Protein AF-A0A2G9NKM4-F1 (afdb_monomer_lite)

Radius of gyration: 24.03 Å; chains: 1; bounding box: 41×61×70 Å

Secondary structure (DSSP, 8-state):
-HHHHHHHHHHHHHHHHHHHS-GGGHHHHHHHHHHHHHHHHHHHHHHHHHTT----TTSHHHHHHHHHHHHHHHHHHHHHHHHHHHHHHHS------TT----TTS--

Sequence (108 aa):
MNWIVIAVVAAVILVAFYLLTELKRMKHKFFAVFVILVIVLFIGTAYFVFKDRPLDLNSFEGFKDASKVYMTFLGSAFDNTKTITSNAIRMDWSAKNTTLEPNLRDQK

pLDDT: mean 82.85, std 13.06, range [43.41, 97.5]

Foldseek 3Di:
DVVVLVVLVVVLVVVLVVLVVPPPDVPVSVVVNVVSVVVNVVVVVLCVQPVPPPADCVDPVSVVVSVVSVVVVVVVVVVVVVVVVVVVVVDDPPPPPPVPDPPPPVPD

Structure (mmCIF, N/CA/C/O backbone):
data_AF-A0A2G9NKM4-F1
#
_entry.id   AF-A0A2G9NKM4-F1
#
loop_
_atom_site.group_PDB
_atom_site.id
_atom_site.type_symbol
_atom_site.label_atom_id
_atom_site.label_alt_id
_atom_site.label_comp_id
_atom_site.label_asym_id
_atom_site.label_entity_id
_atom_site.label_seq_id
_atom_site.pdbx_PDB_ins_code
_atom_site.Cartn_x
_atom_site.Cartn_y
_atom_site.Cartn_z
_atom_site.occupancy
_atom_site.B_iso_or_equiv
_atom_site.auth_seq_id
_atom_site.auth_comp_id
_atom_site.auth_asym_id
_atom_site.auth_atom_id
_atom_site.pdbx_PDB_model_num
ATOM 1 N N . MET A 1 1 ? -24.619 3.031 -2.164 1.00 59.34 1 MET A N 1
ATOM 2 C CA . MET A 1 1 ? -23.248 2.916 -1.621 1.00 59.34 1 MET A CA 1
ATOM 3 C C . MET A 1 1 ? -22.169 3.050 -2.703 1.00 59.34 1 MET A C 1
ATOM 5 O O . MET A 1 1 ? -21.219 3.782 -2.483 1.00 59.34 1 MET A O 1
ATOM 9 N N . ASN A 1 2 ? -22.328 2.457 -3.896 1.00 70.81 2 ASN A N 1
ATOM 10 C CA . ASN A 1 2 ? -21.301 2.501 -4.961 1.00 70.81 2 ASN A CA 1
ATOM 11 C C . ASN A 1 2 ? -21.041 3.895 -5.565 1.00 70.81 2 ASN A C 1
ATOM 13 O O . ASN A 1 2 ? -19.921 4.193 -5.966 1.00 70.81 2 ASN A O 1
ATOM 17 N N . TRP A 1 3 ? -22.048 4.770 -5.597 1.00 81.56 3 TRP A N 1
ATOM 18 C CA . TRP A 1 3 ? -21.922 6.113 -6.177 1.00 81.56 3 TRP A CA 1
ATOM 19 C C . TRP A 1 3 ? -20.965 7.028 -5.396 1.00 81.56 3 TRP A C 1
ATOM 21 O O . TRP A 1 3 ? -20.294 7.856 -6.002 1.00 81.56 3 TRP A O 1
ATOM 31 N N . ILE A 1 4 ? -20.844 6.841 -4.075 1.00 81.69 4 ILE A N 1
ATOM 32 C CA . ILE A 1 4 ? -19.915 7.611 -3.229 1.00 81.69 4 ILE A CA 1
ATOM 33 C C . ILE A 1 4 ? -18.470 7.243 -3.571 1.00 81.69 4 ILE A C 1
ATOM 35 O O . ILE A 1 4 ? -17.634 8.125 -3.739 1.00 81.69 4 ILE A O 1
ATOM 39 N N . VAL A 1 5 ? -18.184 5.949 -3.743 1.00 77.88 5 VAL A N 1
ATOM 40 C CA . VAL A 1 5 ? -16.848 5.469 -4.128 1.00 77.88 5 VAL A CA 1
ATOM 41 C C . VAL A 1 5 ? -16.458 6.028 -5.498 1.00 77.88 5 VAL A C 1
ATOM 43 O O . VAL A 1 5 ? -15.360 6.552 -5.658 1.00 77.88 5 VAL A O 1
ATOM 46 N N . ILE A 1 6 ? -17.382 5.996 -6.464 1.00 83.94 6 ILE A N 1
ATOM 47 C CA . ILE A 1 6 ? -17.160 6.549 -7.808 1.00 83.94 6 ILE A CA 1
ATOM 48 C C . ILE A 1 6 ? -16.900 8.062 -7.744 1.00 83.94 6 ILE A C 1
ATOM 50 O O . ILE A 1 6 ? -15.966 8.545 -8.381 1.00 83.94 6 ILE A O 1
ATOM 54 N N . ALA A 1 7 ? -17.673 8.804 -6.946 1.00 84.38 7 ALA A N 1
ATOM 55 C CA . ALA A 1 7 ? -17.501 10.246 -6.785 1.00 84.38 7 ALA A CA 1
ATOM 56 C C . ALA A 1 7 ? -16.141 10.610 -6.164 1.00 84.38 7 ALA A C 1
ATOM 58 O O . ALA A 1 7 ? -15.477 11.529 -6.641 1.00 84.38 7 ALA A O 1
ATOM 59 N N . VAL A 1 8 ? -15.692 9.862 -5.150 1.00 83.00 8 VAL A N 1
ATOM 60 C CA . VAL A 1 8 ? -14.378 10.060 -4.514 1.00 83.00 8 VAL A CA 1
ATOM 61 C C . VAL A 1 8 ? -13.245 9.782 -5.502 1.00 83.00 8 VAL A C 1
ATOM 63 O O . VAL A 1 8 ? -12.316 10.582 -5.610 1.00 83.00 8 VAL A O 1
ATOM 66 N N . VAL A 1 9 ? -13.336 8.694 -6.269 1.00 81.50 9 VAL A N 1
ATOM 67 C CA . VAL A 1 9 ? -12.332 8.354 -7.289 1.00 81.50 9 VAL A CA 1
ATOM 68 C C . VAL A 1 9 ? -12.272 9.429 -8.380 1.00 81.50 9 VAL A C 1
ATOM 70 O O . VAL A 1 9 ? -11.183 9.882 -8.732 1.00 81.50 9 VAL A O 1
ATOM 73 N N . ALA A 1 10 ? -13.422 9.895 -8.874 1.00 83.94 10 ALA A N 1
ATOM 74 C CA . ALA A 1 10 ? -13.486 10.948 -9.885 1.00 83.94 10 ALA A CA 1
ATOM 75 C C . ALA A 1 10 ? -12.901 12.281 -9.382 1.00 83.94 10 ALA A C 1
ATOM 77 O O . ALA A 1 10 ? -12.113 12.912 -10.088 1.00 83.94 10 ALA A O 1
ATOM 78 N N . ALA A 1 11 ? -13.227 12.683 -8.149 1.00 84.62 11 ALA A N 1
ATOM 79 C CA . ALA A 1 11 ? -12.693 13.899 -7.536 1.00 84.62 11 ALA A CA 1
ATOM 80 C C . ALA A 1 11 ? -11.164 13.852 -7.422 1.00 84.62 11 ALA A C 1
ATOM 82 O O . ALA A 1 11 ? -10.481 14.823 -7.747 1.00 84.62 11 ALA A O 1
ATOM 83 N N . VAL A 1 12 ? -10.614 12.702 -7.032 1.00 82.50 12 VAL A N 1
ATOM 84 C CA . VAL A 1 12 ? -9.167 12.514 -6.958 1.00 82.50 12 VAL A CA 1
ATOM 85 C C . VAL A 1 12 ? -8.505 12.654 -8.333 1.00 82.50 12 VAL A C 1
ATOM 87 O O . VAL A 1 12 ? -7.497 13.354 -8.448 1.00 82.50 12 VAL A O 1
ATOM 90 N N . ILE A 1 13 ? -9.056 12.030 -9.375 1.00 84.75 13 ILE A N 1
ATOM 91 C CA . ILE A 1 13 ? -8.485 12.096 -10.729 1.00 84.75 13 ILE A CA 1
ATOM 92 C C . ILE A 1 13 ? -8.417 13.547 -11.223 1.00 84.75 13 ILE A C 1
ATOM 94 O O . ILE A 1 13 ? -7.396 13.959 -11.772 1.00 84.75 13 ILE A O 1
ATOM 98 N N . LEU A 1 14 ? -9.464 14.340 -10.978 1.00 85.44 14 LEU A N 1
ATOM 99 C CA . LEU A 1 14 ? -9.500 15.756 -11.353 1.00 85.44 14 LEU A CA 1
ATOM 100 C C . LEU A 1 14 ? -8.427 16.576 -10.624 1.00 85.44 14 LEU A C 1
ATOM 102 O O . LEU A 1 14 ? -7.741 17.386 -11.250 1.00 85.44 14 LEU A O 1
ATOM 106 N N . VAL A 1 15 ? -8.230 16.338 -9.324 1.00 82.56 15 VAL A N 1
ATOM 107 C CA . VAL A 1 15 ? -7.175 17.004 -8.542 1.00 82.56 15 VAL A CA 1
ATOM 108 C C . VAL A 1 15 ? -5.787 16.592 -9.034 1.00 82.56 15 VAL A C 1
ATOM 110 O O . VAL A 1 15 ? -4.916 17.446 -9.197 1.00 82.56 15 VAL A O 1
ATOM 113 N N . ALA A 1 16 ? -5.572 15.306 -9.321 1.00 76.00 16 ALA A N 1
ATOM 114 C CA . ALA A 1 16 ? -4.311 14.819 -9.871 1.00 76.00 16 ALA A CA 1
ATOM 115 C C . ALA A 1 16 ? -4.011 15.456 -11.238 1.00 76.00 16 ALA A C 1
ATOM 117 O O . ALA A 1 16 ? -2.899 15.935 -11.453 1.00 76.00 16 ALA A O 1
ATOM 118 N N . PHE A 1 17 ? -5.007 15.538 -12.126 1.00 82.00 17 PHE A N 1
ATOM 119 C CA . PHE A 1 17 ? -4.882 16.192 -13.430 1.00 82.00 17 PHE A CA 1
ATOM 120 C C . PHE A 1 17 ? -4.500 17.673 -13.295 1.00 82.00 17 PHE A C 1
ATOM 122 O O . PHE A 1 17 ? -3.527 18.112 -13.905 1.00 82.00 17 PHE A O 1
ATOM 129 N N . TYR A 1 18 ? -5.191 18.421 -12.429 1.00 82.25 18 TYR A N 1
ATOM 130 C CA . TYR A 1 18 ? -4.886 19.830 -12.157 1.00 82.25 18 TYR A CA 1
ATOM 131 C C . TYR A 1 18 ? -3.469 20.042 -11.592 1.00 82.25 18 TYR A C 1
ATOM 133 O O . TYR A 1 18 ? -2.786 21.012 -11.920 1.00 82.25 18 TYR A O 1
ATOM 141 N N . LEU A 1 19 ? -2.985 19.127 -10.749 1.00 69.62 19 LEU A N 1
ATOM 142 C CA . LEU A 1 19 ? -1.629 19.209 -10.201 1.00 69.62 19 LEU A CA 1
ATOM 143 C C . LEU A 1 19 ? -0.543 18.934 -11.255 1.00 69.62 19 LEU A C 1
ATOM 145 O O . LEU A 1 19 ? 0.560 19.476 -11.133 1.00 69.62 19 LEU A O 1
ATOM 149 N N . LEU A 1 20 ? -0.845 18.125 -12.276 1.00 69.88 20 LEU A N 1
ATOM 150 C CA . LEU A 1 20 ? 0.081 17.751 -13.350 1.00 69.88 20 LEU A CA 1
ATOM 151 C C . LEU A 1 20 ? 0.259 18.845 -14.412 1.00 69.88 20 LEU A C 1
ATOM 153 O O . LEU A 1 20 ? 1.342 18.953 -14.984 1.00 69.88 20 LEU A O 1
ATOM 157 N N . THR A 1 21 ? -0.748 19.690 -14.654 1.00 73.75 21 THR A N 1
ATOM 158 C CA . THR A 1 21 ? -0.674 20.753 -15.677 1.00 73.75 21 THR A CA 1
ATOM 159 C C . THR A 1 21 ? 0.317 21.871 -15.335 1.00 73.75 21 THR A C 1
ATOM 161 O O . THR A 1 21 ? 0.747 22.618 -16.209 1.00 73.75 21 THR A O 1
ATOM 164 N N . GLU A 1 22 ? 0.746 21.983 -14.077 1.00 66.06 22 GLU A N 1
ATOM 165 C CA . GLU A 1 22 ? 1.554 23.100 -13.587 1.00 66.06 22 GLU A CA 1
ATOM 166 C C . GLU A 1 22 ? 3.007 22.649 -13.285 1.00 66.06 22 GLU A C 1
ATOM 168 O O . GLU A 1 22 ? 3.432 22.552 -12.126 1.00 66.06 22 GLU A O 1
ATOM 173 N N . LEU A 1 23 ? 3.787 22.380 -14.342 1.00 58.88 23 LEU A N 1
ATOM 174 C CA . LEU A 1 23 ? 5.138 21.775 -14.308 1.00 58.88 23 LEU A CA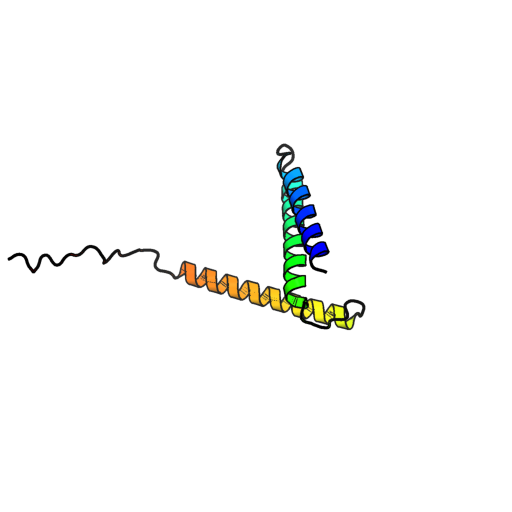 1
ATOM 175 C C . LEU A 1 23 ? 6.239 22.641 -13.660 1.00 58.88 23 LEU A C 1
ATOM 177 O O . LEU A 1 23 ? 7.320 22.150 -13.342 1.00 58.88 23 LEU A O 1
ATOM 181 N N . LYS A 1 24 ? 5.999 23.931 -13.407 1.00 64.88 24 LYS A N 1
ATOM 182 C CA . LYS A 1 24 ? 7.051 24.867 -12.956 1.00 64.88 24 LYS A CA 1
ATOM 183 C C . LYS A 1 24 ? 7.478 24.698 -11.484 1.00 64.88 24 LYS A C 1
ATOM 185 O O . LYS A 1 24 ? 8.478 25.271 -11.066 1.00 64.88 24 LYS A O 1
ATOM 190 N N . ARG A 1 25 ? 6.743 23.910 -10.679 1.00 65.06 25 ARG A N 1
ATOM 191 C CA . ARG A 1 25 ? 6.987 23.715 -9.227 1.00 65.06 25 ARG A CA 1
ATOM 192 C C . ARG A 1 25 ? 6.842 22.246 -8.802 1.00 65.06 25 ARG A C 1
ATOM 194 O O . ARG A 1 25 ? 6.041 21.922 -7.928 1.00 65.06 25 ARG A O 1
ATOM 201 N N . MET A 1 26 ? 7.589 21.349 -9.450 1.00 65.12 26 MET A N 1
ATOM 202 C CA . MET A 1 26 ? 7.375 19.892 -9.377 1.00 65.12 26 MET A CA 1
ATOM 203 C C . MET A 1 26 ? 7.651 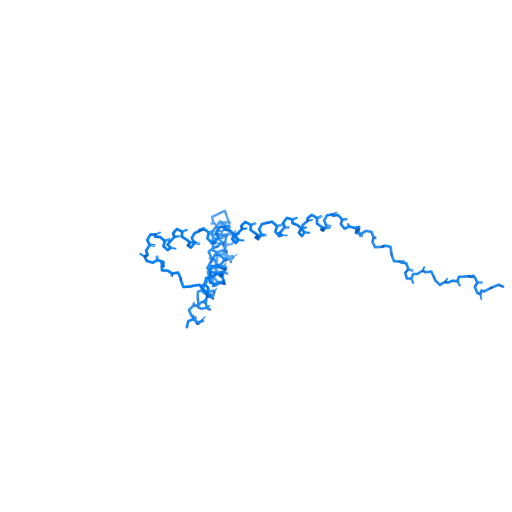19.238 -8.012 1.00 65.12 26 MET A C 1
ATOM 205 O O . MET A 1 26 ? 6.985 18.263 -7.678 1.00 65.12 26 MET A O 1
ATOM 209 N N . LYS A 1 27 ? 8.570 19.765 -7.186 1.00 68.81 27 LYS A N 1
ATOM 210 C CA . LYS A 1 27 ? 8.999 19.082 -5.943 1.00 68.81 27 LYS A CA 1
ATOM 211 C C . LYS A 1 27 ? 7.861 18.844 -4.940 1.00 68.81 27 LYS A C 1
ATOM 213 O O . LYS A 1 27 ? 7.724 17.744 -4.422 1.00 68.81 27 LYS A O 1
ATOM 218 N N . HIS A 1 28 ? 7.010 19.843 -4.706 1.00 68.00 28 HIS A N 1
ATOM 219 C CA . HIS A 1 28 ? 5.861 19.696 -3.798 1.00 68.00 28 HIS A CA 1
ATOM 220 C C . HIS A 1 28 ? 4.662 19.002 -4.458 1.00 68.00 28 HIS A C 1
ATOM 222 O O . HIS A 1 28 ? 3.813 18.444 -3.770 1.00 68.00 28 HIS A O 1
ATOM 228 N N . LYS A 1 29 ? 4.592 19.021 -5.793 1.00 71.19 29 LYS A N 1
ATOM 229 C CA . LYS A 1 29 ? 3.469 18.467 -6.558 1.00 71.19 29 LYS A CA 1
ATOM 230 C C . LYS A 1 29 ? 3.599 16.969 -6.788 1.00 71.19 29 LYS A C 1
ATOM 232 O O . LYS A 1 29 ? 2.595 16.277 -6.702 1.00 71.19 29 LYS A O 1
ATOM 237 N N . PHE A 1 30 ? 4.816 16.456 -6.979 1.00 78.94 30 PHE A N 1
ATOM 238 C CA . PHE A 1 30 ? 5.058 15.013 -7.036 1.00 78.94 30 PHE A CA 1
ATOM 239 C C . PHE A 1 30 ? 4.643 14.330 -5.730 1.00 78.94 30 PHE A C 1
ATOM 241 O O . PHE A 1 30 ? 3.924 13.337 -5.760 1.00 78.94 30 PHE A O 1
ATOM 248 N N . PHE A 1 31 ? 5.022 14.907 -4.582 1.00 81.69 31 PHE A N 1
ATOM 249 C CA . PHE A 1 31 ? 4.596 14.387 -3.284 1.00 81.69 31 PHE A CA 1
ATOM 250 C C . PHE A 1 31 ? 3.072 14.449 -3.117 1.00 81.69 31 PHE A C 1
ATOM 252 O O . PHE A 1 31 ? 2.479 13.484 -2.654 1.00 81.69 31 PHE A O 1
ATOM 259 N N . ALA A 1 32 ? 2.422 15.533 -3.559 1.00 81.81 32 ALA A N 1
ATOM 260 C CA . ALA A 1 32 ? 0.962 15.631 -3.527 1.00 81.81 32 ALA A CA 1
ATOM 261 C C . ALA A 1 32 ? 0.283 14.547 -4.384 1.00 81.81 32 ALA A C 1
ATOM 263 O O . ALA A 1 32 ? -0.617 13.870 -3.900 1.00 81.81 32 ALA A O 1
ATOM 264 N N . VAL A 1 33 ? 0.745 14.327 -5.620 1.00 83.12 33 VAL A N 1
ATOM 265 C CA . VAL A 1 33 ? 0.230 13.261 -6.499 1.00 83.12 33 VAL A CA 1
ATOM 266 C C . VAL A 1 33 ? 0.468 11.878 -5.888 1.00 83.12 33 VAL A C 1
ATOM 268 O O . VAL A 1 33 ? -0.438 11.049 -5.890 1.00 83.12 33 VAL A O 1
ATOM 271 N N . PHE A 1 34 ? 1.648 11.638 -5.312 1.00 85.00 34 PHE A N 1
ATOM 272 C CA . PHE A 1 34 ? 1.957 10.393 -4.610 1.00 85.00 34 PHE A CA 1
ATOM 273 C C . PHE A 1 34 ? 1.016 10.155 -3.421 1.00 85.00 34 PHE A C 1
ATOM 275 O O . PHE A 1 34 ? 0.439 9.078 -3.308 1.00 85.00 34 PHE A O 1
ATOM 282 N N . VAL A 1 35 ? 0.798 11.162 -2.570 1.00 87.12 35 VAL A N 1
ATOM 283 C CA . VAL A 1 35 ? -0.124 11.073 -1.424 1.00 87.12 35 VAL A CA 1
ATOM 284 C C . VAL A 1 35 ? -1.551 10.793 -1.890 1.00 87.12 35 VAL A C 1
ATOM 286 O O . VAL A 1 35 ? -2.217 9.920 -1.343 1.00 87.12 35 VAL A O 1
ATOM 289 N N . ILE A 1 36 ? -2.008 11.487 -2.931 1.00 86.81 36 ILE A N 1
ATOM 290 C CA . ILE A 1 36 ? -3.330 11.283 -3.525 1.00 86.81 36 ILE A CA 1
ATOM 291 C C . ILE A 1 36 ? -3.488 9.844 -4.042 1.00 86.81 36 ILE A C 1
ATOM 293 O O . ILE A 1 36 ? -4.496 9.195 -3.759 1.00 86.81 36 ILE A O 1
ATOM 297 N N . LEU A 1 37 ? -2.484 9.328 -4.756 1.00 87.75 37 LEU A N 1
ATOM 298 C CA . LEU A 1 37 ? -2.467 7.950 -5.243 1.00 87.75 37 LEU A CA 1
ATOM 299 C C . LEU A 1 37 ? -2.540 6.949 -4.083 1.00 87.75 37 LEU A C 1
ATOM 301 O O . LEU A 1 37 ? -3.338 6.015 -4.132 1.00 87.75 37 LEU A O 1
ATOM 305 N N . VAL A 1 38 ? -1.752 7.165 -3.025 1.00 89.19 38 VAL A N 1
ATOM 306 C CA . VAL A 1 38 ? -1.768 6.327 -1.818 1.00 89.19 38 VAL A CA 1
ATOM 307 C C . VAL A 1 38 ? -3.148 6.338 -1.158 1.00 89.19 38 VAL A C 1
ATOM 309 O O . VAL A 1 38 ? -3.640 5.275 -0.791 1.00 89.19 38 VAL A O 1
ATOM 312 N N . ILE A 1 39 ? -3.803 7.498 -1.056 1.00 89.12 39 ILE A N 1
ATOM 313 C CA . ILE A 1 39 ? -5.151 7.616 -0.478 1.00 89.12 39 ILE A CA 1
ATOM 314 C C . ILE A 1 39 ? -6.176 6.837 -1.309 1.00 89.12 39 ILE A C 1
ATOM 316 O O . ILE A 1 39 ? -6.976 6.094 -0.744 1.00 89.12 39 ILE A O 1
ATOM 320 N N . VAL A 1 40 ? -6.152 6.962 -2.639 1.00 88.69 40 VAL A N 1
ATOM 321 C CA . VAL A 1 40 ? -7.083 6.219 -3.510 1.00 88.69 40 VAL A CA 1
ATOM 322 C C . VAL A 1 40 ? -6.873 4.727 -3.404 1.00 88.69 40 VAL A C 1
ATOM 324 O O . VAL A 1 40 ? -7.847 3.989 -3.254 1.00 88.69 40 VAL A O 1
ATOM 327 N N . LEU A 1 41 ? -5.617 4.284 -3.473 1.00 91.00 41 LEU A N 1
ATOM 328 C CA . LEU A 1 41 ? -5.290 2.874 -3.335 1.00 91.00 41 LEU A CA 1
ATOM 329 C C . LEU A 1 41 ? -5.759 2.357 -1.980 1.00 91.00 41 LEU A C 1
ATOM 331 O O . LEU A 1 41 ? -6.437 1.339 -1.950 1.00 91.00 41 LEU A O 1
ATOM 335 N N . PHE A 1 42 ? -5.491 3.092 -0.898 1.00 90.62 42 PHE A N 1
ATOM 336 C CA . PHE A 1 42 ? -5.936 2.741 0.447 1.00 90.62 42 PHE A CA 1
ATOM 337 C C . PHE A 1 42 ? -7.459 2.610 0.547 1.00 90.62 42 PHE A C 1
ATOM 339 O O . PHE A 1 42 ? -7.951 1.598 1.035 1.00 90.62 42 PHE A O 1
ATOM 346 N N . ILE A 1 43 ? -8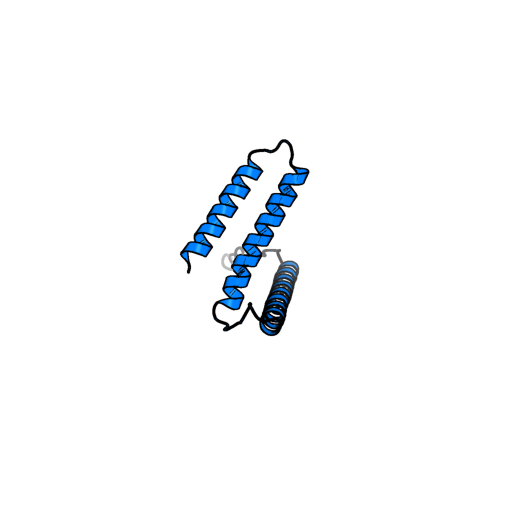.224 3.596 0.069 1.00 89.81 43 ILE A N 1
ATOM 347 C CA . ILE A 1 43 ? -9.6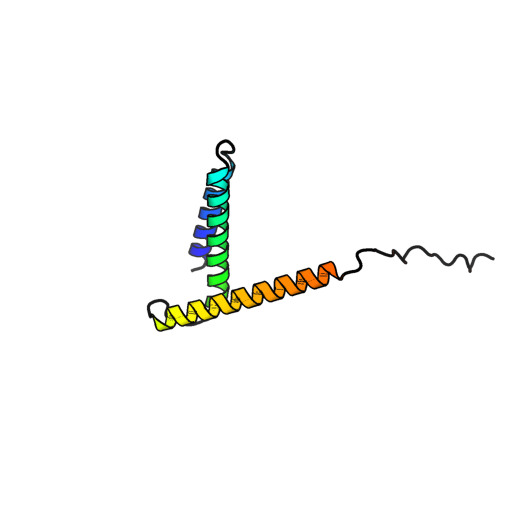93 3.553 0.133 1.00 89.81 43 ILE A CA 1
ATOM 348 C C . ILE A 1 43 ? -10.235 2.397 -0.716 1.00 89.81 43 ILE A C 1
ATOM 350 O O . ILE A 1 43 ? -11.120 1.666 -0.270 1.00 89.81 43 ILE A O 1
ATOM 354 N N . GLY A 1 44 ? -9.701 2.210 -1.925 1.00 91.00 44 GLY A N 1
ATOM 355 C CA . GLY A 1 44 ? -10.137 1.158 -2.841 1.00 91.00 44 GLY A CA 1
ATOM 356 C C . GLY A 1 44 ? -9.875 -0.245 -2.294 1.00 91.00 44 GLY A C 1
ATOM 357 O O . GLY A 1 44 ? -10.771 -1.094 -2.305 1.00 91.00 44 GLY A O 1
ATOM 358 N N . THR A 1 45 ? -8.675 -0.493 -1.767 1.00 93.19 45 THR A N 1
ATOM 359 C CA . THR A 1 45 ? -8.330 -1.785 -1.163 1.00 93.19 45 THR A CA 1
ATOM 360 C C . THR A 1 45 ? -9.060 -1.994 0.157 1.00 93.19 45 THR A C 1
ATOM 362 O O . THR A 1 45 ? -9.560 -3.090 0.379 1.00 93.19 45 THR A O 1
ATOM 365 N N . ALA A 1 46 ? -9.200 -0.972 1.007 1.00 91.31 46 ALA A N 1
ATOM 366 C CA . ALA A 1 46 ? -9.962 -1.074 2.250 1.00 91.31 46 ALA A CA 1
ATOM 367 C C . ALA A 1 46 ? -11.426 -1.437 1.971 1.00 91.31 46 ALA A C 1
ATOM 369 O O . ALA A 1 46 ? -11.954 -2.365 2.582 1.00 91.31 46 ALA A O 1
ATOM 370 N N . TYR A 1 47 ? -12.061 -0.791 0.987 1.00 90.81 47 TYR A N 1
ATOM 371 C CA . TYR A 1 47 ? -13.405 -1.162 0.544 1.00 90.81 47 TYR A CA 1
ATOM 372 C C . TYR A 1 47 ? -13.470 -2.635 0.119 1.00 90.81 47 TYR A C 1
ATOM 374 O O . TYR A 1 47 ? -14.345 -3.370 0.570 1.00 90.81 47 TYR A O 1
ATOM 382 N N . PHE A 1 48 ? -12.518 -3.100 -0.694 1.00 91.00 48 PHE A N 1
ATOM 383 C CA . PHE A 1 48 ? -12.486 -4.491 -1.151 1.00 91.00 48 PHE A CA 1
ATOM 384 C C . PHE A 1 48 ? -12.241 -5.503 -0.020 1.00 91.00 48 PHE A C 1
ATOM 386 O O . PHE A 1 48 ? -12.830 -6.581 -0.021 1.00 91.00 48 PHE A O 1
ATOM 393 N N . VAL A 1 49 ? -11.387 -5.166 0.947 1.00 93.25 49 VAL A N 1
ATOM 394 C CA . VAL A 1 49 ? -11.029 -6.035 2.078 1.00 93.25 49 VAL A CA 1
ATOM 395 C C . VAL A 1 49 ? -12.168 -6.135 3.097 1.00 93.25 49 VAL A C 1
ATOM 397 O O . VAL A 1 49 ? -12.343 -7.187 3.721 1.00 93.25 49 VAL A O 1
ATOM 400 N N . PHE A 1 50 ? -12.939 -5.058 3.270 1.00 92.62 50 PHE A N 1
ATOM 401 C CA . PHE A 1 50 ? -13.953 -4.948 4.319 1.00 92.62 50 PHE A CA 1
ATOM 402 C C . PHE A 1 50 ? -15.401 -5.112 3.844 1.00 92.62 50 PHE A C 1
ATOM 404 O O . PHE A 1 50 ? -16.262 -5.309 4.694 1.00 92.62 50 PHE A O 1
ATOM 411 N N . LYS A 1 51 ? -15.696 -5.085 2.535 1.00 87.44 51 LYS A N 1
ATOM 412 C CA . LYS A 1 51 ? -17.080 -5.134 2.006 1.00 87.44 51 LYS A CA 1
ATOM 413 C C . LYS A 1 51 ? -17.941 -6.292 2.534 1.00 87.44 51 LYS A C 1
ATOM 415 O O . LYS A 1 51 ? -19.144 -6.114 2.678 1.00 87.44 51 LYS A O 1
ATOM 420 N N . ASP A 1 52 ? -17.329 -7.434 2.846 1.00 87.75 52 ASP A N 1
ATOM 421 C CA . ASP A 1 52 ? -18.022 -8.653 3.289 1.00 87.75 52 ASP A CA 1
ATOM 422 C C . ASP A 1 52 ? -17.793 -8.945 4.787 1.00 87.75 52 ASP A C 1
ATOM 424 O O . ASP A 1 52 ? -18.040 -10.056 5.256 1.00 87.75 52 ASP A O 1
ATOM 428 N N . ARG A 1 53 ? -17.268 -7.976 5.555 1.00 86.31 53 ARG A N 1
ATOM 429 C CA . ARG A 1 53 ? -16.930 -8.152 6.975 1.00 86.31 53 ARG A CA 1
ATOM 430 C C . ARG A 1 53 ? -17.775 -7.231 7.859 1.00 86.31 53 ARG A C 1
ATOM 432 O O . ARG A 1 53 ? -17.714 -6.015 7.685 1.00 86.31 53 ARG A O 1
ATOM 439 N N . PRO A 1 54 ? -18.503 -7.770 8.851 1.00 82.62 54 PRO A N 1
ATOM 440 C CA . PRO A 1 54 ? -19.184 -6.952 9.844 1.00 82.62 54 PRO A CA 1
ATOM 441 C C . PRO A 1 54 ? -18.156 -6.429 10.859 1.00 82.62 54 PRO A C 1
ATOM 443 O O . PRO A 1 54 ? -17.901 -7.062 11.878 1.00 82.62 54 PRO A O 1
ATOM 446 N N . LEU A 1 55 ? -17.508 -5.304 10.552 1.00 83.69 55 LEU A N 1
ATOM 447 C CA . LEU A 1 55 ? -16.582 -4.627 11.463 1.00 83.69 55 LEU A CA 1
ATOM 448 C C . LEU A 1 55 ? -17.247 -3.376 12.039 1.00 83.69 55 LEU A C 1
ATOM 450 O O . LEU A 1 55 ? -17.688 -2.509 11.284 1.00 83.69 55 LEU A O 1
ATOM 454 N N . ASP A 1 56 ? -17.276 -3.260 13.366 1.00 86.75 56 ASP A N 1
ATOM 455 C CA . ASP A 1 56 ? -17.692 -2.025 14.032 1.00 86.75 56 ASP A CA 1
ATOM 456 C C . ASP A 1 56 ? -16.506 -1.069 14.187 1.00 86.75 56 ASP A C 1
ATOM 458 O O . ASP A 1 56 ? -15.795 -1.069 15.193 1.00 86.75 56 ASP A O 1
ATOM 462 N N . LEU A 1 57 ? -16.309 -0.223 13.179 1.00 85.81 57 LEU A N 1
ATOM 463 C CA . LEU A 1 57 ? -15.231 0.767 13.157 1.00 85.81 57 LEU A CA 1
ATOM 464 C C . LEU A 1 57 ? -15.396 1.892 14.195 1.00 85.81 57 LEU A C 1
ATOM 466 O O . LEU A 1 57 ? -14.478 2.696 14.347 1.00 85.81 57 LEU A O 1
ATOM 470 N N . ASN A 1 58 ? -16.530 1.966 14.904 1.00 90.69 58 ASN A N 1
ATOM 471 C CA . ASN A 1 58 ? -16.756 2.963 15.957 1.00 90.69 58 ASN A CA 1
ATOM 472 C C . ASN A 1 58 ? -16.258 2.498 17.330 1.00 90.69 58 ASN A C 1
ATOM 474 O O . ASN A 1 58 ? -16.179 3.299 18.262 1.00 90.69 58 ASN A O 1
ATOM 478 N N . SER A 1 59 ? -15.911 1.217 17.461 1.00 93.38 59 SER A N 1
ATOM 479 C CA . SER A 1 59 ? -15.327 0.660 18.675 1.00 93.38 59 SER A CA 1
ATOM 480 C C . SER A 1 59 ? -13.804 0.586 18.567 1.00 93.38 59 SER A C 1
ATOM 482 O O . SER A 1 59 ? -13.231 0.383 17.493 1.00 93.38 59 SER A O 1
ATOM 484 N N . PHE A 1 60 ? -13.120 0.712 19.706 1.00 92.81 60 PHE A N 1
ATOM 485 C CA . PHE A 1 60 ? -11.668 0.533 19.758 1.00 92.81 60 PHE A CA 1
ATOM 486 C C . PHE A 1 60 ? -11.249 -0.882 19.322 1.00 92.81 60 PHE A C 1
ATOM 488 O O . PHE A 1 60 ? -10.264 -1.047 18.599 1.00 92.81 60 PHE A O 1
ATOM 495 N N . GLU A 1 61 ? -12.015 -1.899 19.725 1.00 92.31 61 GLU A N 1
ATOM 496 C CA . GLU A 1 61 ? -11.770 -3.292 19.341 1.00 92.31 61 GLU A CA 1
ATOM 497 C C . GLU A 1 61 ? -11.943 -3.498 17.835 1.00 92.31 61 GLU A C 1
ATOM 499 O O . GLU A 1 61 ? -11.044 -4.033 17.186 1.00 92.31 61 GLU A O 1
ATOM 504 N N . GLY A 1 62 ? -13.019 -2.976 17.242 1.00 91.75 62 GLY A N 1
ATOM 505 C CA . GLY A 1 62 ? -13.233 -3.073 15.802 1.00 91.75 62 GLY A CA 1
ATOM 506 C C . GLY A 1 62 ? -12.203 -2.293 14.983 1.00 91.75 62 GLY A C 1
ATOM 507 O O . GLY A 1 62 ? -11.787 -2.772 13.927 1.00 91.75 62 GLY A O 1
ATOM 508 N N . PHE A 1 63 ? -11.693 -1.157 15.476 1.00 92.69 63 PHE A N 1
ATOM 509 C CA . PHE A 1 63 ? -10.564 -0.464 14.840 1.00 92.69 63 PHE A CA 1
ATOM 510 C C . PHE A 1 63 ? -9.272 -1.295 14.878 1.00 92.69 63 PHE A C 1
ATOM 512 O O . PHE A 1 63 ? -8.548 -1.384 13.879 1.00 92.69 63 PHE A O 1
ATOM 519 N N . LYS A 1 64 ? -8.978 -1.930 16.018 1.00 94.69 64 LYS A N 1
ATOM 520 C CA . LYS A 1 64 ? -7.820 -2.819 16.175 1.00 94.69 64 LYS A CA 1
ATOM 521 C C . LYS A 1 64 ? -7.913 -4.016 15.228 1.00 94.69 64 LYS A C 1
ATOM 523 O O . LYS A 1 64 ? -6.930 -4.340 14.554 1.00 94.69 64 LYS A O 1
ATOM 528 N N . ASP A 1 65 ? -9.085 -4.631 15.132 1.00 93.94 65 ASP A N 1
ATOM 529 C CA . ASP A 1 65 ? -9.322 -5.769 14.248 1.00 93.94 65 ASP A CA 1
ATOM 530 C C . ASP A 1 65 ? -9.243 -5.369 12.774 1.00 93.94 65 ASP A C 1
ATOM 532 O O . ASP A 1 65 ? -8.539 -6.023 12.000 1.00 93.94 65 ASP A O 1
ATOM 536 N N . ALA A 1 66 ? -9.859 -4.249 12.387 1.00 93.38 66 ALA A N 1
ATOM 537 C CA . ALA A 1 66 ? -9.753 -3.703 11.036 1.00 93.38 66 ALA A CA 1
ATOM 538 C C . ALA A 1 66 ? -8.291 -3.438 10.646 1.00 93.38 66 ALA A C 1
ATOM 540 O O . ALA A 1 66 ? -7.848 -3.844 9.569 1.00 93.38 66 ALA A O 1
ATOM 541 N N . SER A 1 67 ? -7.516 -2.831 11.548 1.00 93.62 67 SER A N 1
ATOM 542 C CA . SER A 1 67 ? -6.090 -2.560 11.340 1.00 93.62 67 SER A CA 1
ATOM 543 C C . SER A 1 67 ? -5.294 -3.848 11.136 1.00 93.62 67 SER A C 1
ATOM 545 O O . SER A 1 67 ? -4.505 -3.952 10.197 1.00 93.62 67 SER A O 1
ATOM 547 N N . LYS A 1 68 ? -5.532 -4.868 11.969 1.00 94.81 68 LYS A N 1
ATOM 548 C CA . LYS A 1 68 ? -4.872 -6.175 11.852 1.00 94.81 68 LYS A CA 1
ATOM 549 C C . LYS A 1 68 ? -5.207 -6.859 10.527 1.00 94.81 68 LYS A C 1
ATOM 551 O O . LYS A 1 68 ? -4.308 -7.372 9.857 1.00 94.81 68 LYS A O 1
ATOM 556 N N . VAL A 1 69 ? -6.480 -6.849 10.137 1.00 95.31 69 VAL A N 1
ATOM 557 C CA . VAL A 1 69 ? -6.950 -7.430 8.873 1.00 95.31 69 VAL A CA 1
ATOM 558 C C . VAL A 1 69 ? -6.304 -6.721 7.684 1.00 95.31 69 VAL A C 1
ATOM 560 O O . VAL A 1 69 ? -5.741 -7.386 6.813 1.00 95.31 69 VAL A O 1
ATOM 563 N N . TYR A 1 70 ? -6.314 -5.387 7.665 1.00 94.81 70 TYR A N 1
ATOM 564 C CA . TYR A 1 70 ? -5.733 -4.611 6.572 1.00 94.81 70 TYR A CA 1
ATOM 565 C C . TYR A 1 70 ? -4.214 -4.794 6.464 1.00 94.81 70 TYR A C 1
ATOM 567 O O . TYR A 1 70 ? -3.694 -5.010 5.371 1.00 94.81 70 TYR A O 1
ATOM 575 N N . MET A 1 71 ? -3.496 -4.801 7.591 1.00 95.88 71 MET A N 1
ATOM 576 C CA . MET A 1 71 ? -2.049 -5.052 7.605 1.00 95.88 71 MET A CA 1
ATOM 577 C C . MET A 1 71 ? -1.701 -6.476 7.155 1.00 95.88 71 MET A C 1
ATOM 579 O O . MET A 1 71 ? -0.718 -6.667 6.443 1.00 95.88 71 MET A O 1
ATOM 583 N N . THR A 1 72 ? -2.523 -7.471 7.500 1.00 96.25 72 THR A N 1
ATOM 584 C CA . THR A 1 72 ? -2.346 -8.856 7.023 1.00 96.25 72 THR A CA 1
ATOM 585 C C . THR A 1 72 ? -2.555 -8.954 5.509 1.00 96.25 72 THR A C 1
ATOM 587 O O . THR A 1 72 ? -1.782 -9.617 4.813 1.00 96.25 72 THR A O 1
ATOM 590 N N . PHE A 1 73 ? -3.568 -8.259 4.981 1.00 95.81 73 PHE A N 1
ATOM 591 C CA . PHE A 1 73 ? -3.793 -8.145 3.541 1.00 95.81 73 PHE A CA 1
ATOM 592 C C . PHE A 1 73 ? -2.596 -7.494 2.833 1.00 95.81 73 PHE A C 1
ATOM 594 O O . PHE A 1 73 ? -2.114 -8.033 1.838 1.00 95.81 73 PHE A O 1
ATOM 601 N N . LEU A 1 74 ? -2.075 -6.384 3.367 1.00 95.50 74 LEU A N 1
ATOM 602 C CA . LEU A 1 74 ? -0.893 -5.715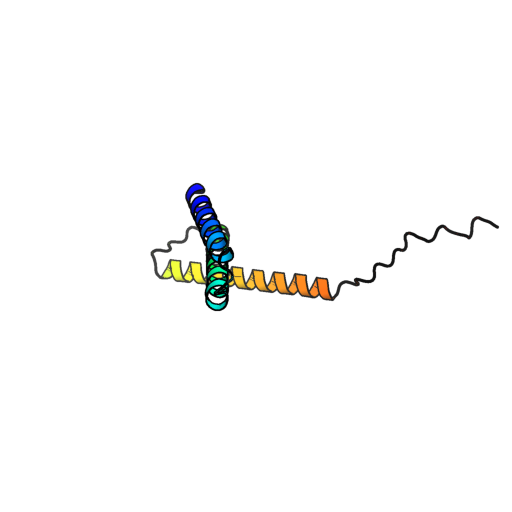 2.815 1.00 95.50 74 LEU A CA 1
ATOM 603 C C . LEU A 1 74 ? 0.344 -6.620 2.825 1.00 95.50 74 LEU A C 1
ATOM 605 O O . LEU A 1 74 ? 1.049 -6.686 1.820 1.00 95.50 74 LEU A O 1
ATOM 609 N N . GLY A 1 75 ? 0.585 -7.345 3.922 1.00 96.38 75 GLY A N 1
ATOM 610 C CA . GLY A 1 75 ? 1.673 -8.323 4.005 1.00 96.38 75 GLY A CA 1
ATOM 611 C C . GLY A 1 75 ? 1.554 -9.401 2.927 1.00 96.38 75 GLY A C 1
ATOM 612 O O . GLY A 1 75 ? 2.499 -9.643 2.181 1.00 96.38 75 GLY A O 1
ATOM 613 N N . SER A 1 76 ? 0.352 -9.956 2.755 1.00 96.12 76 SER A N 1
ATOM 614 C CA . SER A 1 76 ? 0.079 -10.959 1.716 1.00 96.12 76 SER A CA 1
ATOM 615 C C . SER A 1 76 ? 0.275 -10.399 0.301 1.00 96.12 76 SER A C 1
ATOM 617 O O . SER A 1 76 ? 0.830 -11.066 -0.570 1.00 96.12 76 SER A O 1
ATOM 619 N N . ALA A 1 77 ? -0.145 -9.154 0.053 1.00 95.00 77 ALA A N 1
ATOM 620 C CA . ALA A 1 77 ? 0.059 -8.486 -1.231 1.00 95.00 77 ALA A CA 1
ATOM 621 C C . ALA A 1 77 ? 1.553 -8.280 -1.542 1.00 95.00 77 ALA A C 1
ATOM 623 O O . ALA A 1 77 ? 1.981 -8.468 -2.685 1.00 95.00 77 ALA A O 1
ATOM 624 N N . PHE A 1 78 ? 2.355 -7.941 -0.529 1.00 95.81 78 PHE A N 1
ATOM 625 C CA . PHE A 1 78 ? 3.803 -7.814 -0.664 1.00 95.81 78 PHE A CA 1
ATOM 626 C C . PHE A 1 78 ? 4.471 -9.161 -0.971 1.00 95.81 78 PHE A C 1
ATOM 628 O O . PHE A 1 78 ? 5.267 -9.243 -1.909 1.00 95.81 78 PHE A O 1
ATOM 635 N N . ASP A 1 79 ? 4.097 -10.230 -0.263 1.00 97.31 79 ASP A N 1
ATOM 636 C CA . ASP A 1 79 ? 4.618 -11.580 -0.509 1.00 97.31 79 ASP A CA 1
ATOM 637 C C . ASP A 1 79 ? 4.269 -12.090 -1.913 1.00 97.31 79 ASP A C 1
ATOM 639 O O . ASP A 1 79 ? 5.124 -12.644 -2.614 1.00 97.31 79 ASP A O 1
ATOM 643 N N . ASN A 1 80 ? 3.046 -11.828 -2.379 1.00 96.38 80 ASN A N 1
ATOM 644 C CA . ASN A 1 80 ? 2.632 -12.136 -3.748 1.00 96.38 80 ASN A CA 1
ATOM 645 C C . ASN A 1 80 ? 3.467 -11.361 -4.774 1.00 96.38 80 ASN A C 1
ATOM 647 O O . ASN A 1 80 ? 3.973 -11.944 -5.733 1.00 96.38 80 ASN A O 1
ATOM 651 N N . THR A 1 81 ? 3.670 -10.060 -4.553 1.00 96.25 81 THR A N 1
ATOM 652 C CA . THR A 1 81 ? 4.476 -9.210 -5.444 1.00 96.25 81 THR A CA 1
ATOM 653 C C . THR A 1 81 ? 5.923 -9.695 -5.507 1.00 96.25 81 THR A C 1
ATOM 655 O O . THR A 1 81 ? 6.494 -9.822 -6.593 1.00 96.25 81 THR A O 1
ATOM 658 N N . LYS A 1 82 ? 6.509 -10.037 -4.356 1.00 96.81 82 LYS A N 1
ATOM 659 C CA . LYS A 1 82 ? 7.844 -10.634 -4.256 1.00 96.81 82 LYS A CA 1
ATOM 660 C C . LYS A 1 82 ? 7.925 -11.945 -5.032 1.00 96.81 82 LYS A C 1
ATOM 662 O O . LYS A 1 82 ? 8.885 -12.155 -5.768 1.00 96.81 82 LYS A O 1
ATOM 667 N N . THR A 1 83 ? 6.923 -12.807 -4.890 1.00 97.50 83 THR A N 1
ATOM 668 C CA . THR A 1 83 ? 6.870 -14.113 -5.560 1.00 97.50 83 THR A CA 1
ATOM 669 C C . THR A 1 83 ? 6.799 -13.952 -7.076 1.00 97.50 83 THR A C 1
ATOM 671 O O . THR A 1 83 ? 7.599 -14.551 -7.792 1.00 97.50 83 THR A O 1
ATOM 674 N N . ILE A 1 84 ? 5.914 -13.082 -7.571 1.00 97.00 84 ILE A N 1
ATOM 675 C CA . ILE A 1 84 ? 5.788 -12.767 -9.003 1.00 97.00 84 ILE A CA 1
ATOM 676 C C . ILE A 1 84 ? 7.103 -12.202 -9.545 1.00 97.00 84 ILE A C 1
ATOM 678 O O . ILE A 1 84 ? 7.607 -12.680 -10.557 1.00 97.00 84 ILE A O 1
ATOM 682 N N . THR A 1 85 ? 7.692 -11.231 -8.844 1.00 96.31 85 THR A N 1
ATOM 683 C CA . THR A 1 85 ? 8.960 -10.608 -9.252 1.00 96.31 85 THR A CA 1
ATOM 684 C C . THR A 1 85 ? 10.098 -11.631 -9.268 1.00 96.31 85 THR A C 1
ATOM 686 O O . THR A 1 85 ? 10.872 -11.683 -10.219 1.00 96.31 85 THR A O 1
ATOM 689 N N . SER A 1 86 ? 10.186 -12.494 -8.252 1.00 96.38 86 SER A N 1
ATOM 690 C CA . SER A 1 86 ? 11.195 -13.555 -8.185 1.00 96.38 86 SER A CA 1
ATOM 691 C C . SER A 1 86 ? 11.045 -14.551 -9.332 1.00 96.38 86 SER A C 1
ATOM 693 O O . SER A 1 86 ? 12.038 -14.904 -9.967 1.00 96.38 86 SER A O 1
ATOM 695 N N . ASN A 1 87 ? 9.815 -14.961 -9.640 1.00 96.25 87 ASN A N 1
ATOM 696 C CA . ASN A 1 87 ? 9.538 -15.847 -10.765 1.00 96.25 87 ASN A CA 1
ATOM 697 C C . ASN A 1 87 ? 9.898 -15.188 -12.103 1.00 96.25 87 ASN A C 1
ATOM 699 O O . ASN A 1 87 ? 10.517 -15.835 -12.940 1.00 96.25 87 ASN A O 1
ATOM 703 N N . ALA A 1 88 ? 9.590 -13.900 -12.279 1.00 94.69 88 ALA A N 1
ATOM 704 C CA . ALA A 1 88 ? 9.938 -13.150 -13.485 1.00 94.69 88 ALA A CA 1
ATOM 705 C C . ALA A 1 88 ? 11.460 -13.036 -13.682 1.00 94.69 88 ALA A C 1
ATOM 707 O O . ALA A 1 88 ? 11.951 -13.210 -14.792 1.00 94.69 88 ALA A O 1
ATOM 708 N N . ILE A 1 89 ? 12.224 -12.805 -12.610 1.00 94.38 89 ILE A N 1
ATOM 709 C CA . ILE A 1 89 ? 13.696 -12.766 -12.670 1.00 94.38 89 ILE A CA 1
ATOM 710 C C . ILE A 1 89 ? 14.275 -14.141 -13.033 1.00 94.38 89 ILE A C 1
ATOM 712 O O . ILE A 1 89 ? 15.266 -14.220 -13.751 1.00 94.38 89 ILE A O 1
ATOM 716 N N . ARG A 1 90 ? 13.669 -15.225 -12.537 1.00 93.56 90 ARG A N 1
ATOM 717 C CA . ARG A 1 90 ? 14.110 -16.605 -12.802 1.00 93.56 90 ARG A CA 1
ATOM 718 C C . ARG A 1 90 ? 13.682 -17.134 -14.169 1.00 93.56 90 ARG A C 1
ATOM 720 O O . ARG A 1 90 ? 14.118 -18.221 -14.542 1.00 93.56 90 ARG A O 1
ATOM 727 N N . MET A 1 91 ? 12.813 -16.420 -14.877 1.00 92.38 91 MET A N 1
ATOM 728 C CA . MET A 1 91 ? 12.360 -16.826 -16.198 1.00 92.38 91 MET A CA 1
ATOM 729 C C . MET A 1 91 ? 13.520 -16.718 -17.191 1.00 92.38 91 MET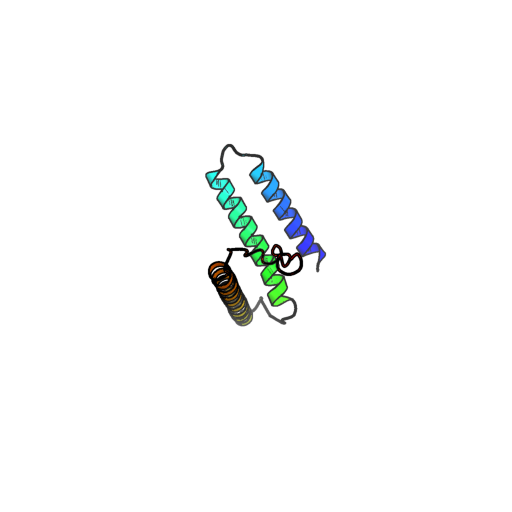 A C 1
ATOM 731 O O . MET A 1 91 ? 14.231 -15.714 -17.207 1.00 92.38 91 MET A O 1
ATOM 735 N N . ASP A 1 92 ? 13.717 -17.749 -18.014 1.00 88.19 92 ASP A N 1
ATOM 736 C CA . ASP A 1 92 ? 14.639 -17.649 -19.143 1.00 88.19 92 ASP A CA 1
ATOM 737 C C . ASP A 1 92 ? 13.992 -16.766 -20.213 1.00 88.19 92 ASP A C 1
ATOM 739 O O . ASP A 1 92 ? 13.044 -17.158 -20.893 1.00 88.19 92 ASP A O 1
ATOM 743 N N . TRP A 1 93 ? 14.481 -15.533 -20.313 1.00 87.62 93 TRP A N 1
ATOM 744 C CA . TRP A 1 93 ? 14.034 -14.567 -21.314 1.00 87.62 93 TRP A CA 1
ATOM 745 C C . TRP A 1 93 ? 14.657 -14.827 -22.693 1.00 87.62 93 TRP A C 1
ATOM 747 O O . TRP A 1 93 ? 14.305 -14.150 -23.662 1.00 87.62 93 TRP A O 1
ATOM 757 N N . SER A 1 94 ? 15.568 -15.800 -22.809 1.00 82.19 94 SER A N 1
ATOM 758 C CA . SER A 1 94 ? 16.075 -16.275 -24.090 1.00 82.19 94 SER A CA 1
ATOM 759 C C . SER A 1 94 ? 14.983 -17.085 -24.787 1.00 82.19 94 SER A C 1
ATOM 761 O O . SER A 1 94 ? 14.844 -18.295 -24.614 1.00 82.19 94 SER A O 1
ATOM 763 N N . ALA A 1 95 ? 14.172 -16.410 -25.598 1.00 69.19 95 ALA A N 1
ATOM 764 C CA . ALA A 1 95 ? 13.241 -17.076 -26.494 1.00 69.19 95 ALA A CA 1
ATOM 765 C C . ALA A 1 95 ? 14.029 -17.903 -27.529 1.00 69.19 95 ALA A C 1
ATOM 767 O O . ALA A 1 95 ? 14.391 -17.408 -28.597 1.00 69.19 95 ALA A O 1
ATOM 768 N N . LYS A 1 96 ? 14.299 -19.184 -27.247 1.00 64.19 96 LYS A N 1
ATOM 769 C CA . LYS A 1 96 ? 14.673 -20.134 -28.299 1.00 64.19 96 LYS A CA 1
ATOM 770 C C . LYS A 1 96 ? 13.434 -20.415 -29.145 1.00 64.19 96 LYS A C 1
ATOM 772 O O . LYS A 1 96 ? 12.659 -21.319 -28.840 1.00 64.19 96 LYS A O 1
ATOM 777 N N . ASN A 1 97 ? 13.270 -19.648 -30.222 1.00 60.31 97 ASN A N 1
ATOM 778 C CA . ASN A 1 97 ? 12.358 -19.965 -31.321 1.00 60.31 97 ASN A CA 1
ATOM 779 C C . ASN A 1 97 ? 12.792 -21.292 -31.963 1.00 60.31 97 ASN A C 1
ATOM 781 O O . ASN A 1 97 ? 13.537 -21.315 -32.937 1.00 60.31 97 ASN A O 1
ATOM 785 N N . THR A 1 98 ? 12.329 -22.410 -31.409 1.00 60.47 98 THR A N 1
ATOM 786 C CA . THR A 1 98 ? 12.517 -23.751 -31.986 1.00 60.47 98 THR A CA 1
ATOM 787 C C . THR A 1 98 ? 11.550 -24.024 -33.141 1.00 60.47 98 THR A C 1
ATOM 789 O O . THR A 1 98 ? 11.575 -25.092 -33.736 1.00 60.47 98 THR A O 1
ATOM 792 N N . THR A 1 99 ? 10.732 -23.039 -33.519 1.00 59.84 99 THR A N 1
ATOM 793 C CA . THR A 1 99 ? 9.784 -23.128 -34.638 1.00 59.84 99 THR A CA 1
ATOM 794 C C . THR A 1 99 ? 10.456 -23.032 -36.018 1.00 59.84 99 THR A C 1
ATOM 796 O O . THR A 1 99 ? 9.782 -23.205 -37.027 1.00 59.84 99 THR A O 1
ATOM 799 N N . LEU A 1 100 ? 11.768 -22.766 -36.097 1.00 60.31 100 LEU A N 1
ATOM 800 C CA . LEU A 1 100 ? 12.511 -22.643 -37.360 1.00 60.31 100 LEU A CA 1
ATOM 801 C C . LEU A 1 100 ? 13.613 -23.708 -37.504 1.00 60.31 100 LEU A C 1
ATOM 803 O O . LEU A 1 100 ? 14.771 -23.379 -37.725 1.00 60.31 100 LEU A O 1
ATOM 807 N N . GLU A 1 101 ? 13.257 -24.988 -37.429 1.00 53.50 101 GLU A N 1
ATOM 808 C CA . GLU A 1 101 ? 13.971 -26.026 -38.187 1.00 53.50 101 GLU A CA 1
ATOM 809 C C . GLU A 1 101 ? 12.942 -26.837 -38.988 1.00 53.50 101 GLU A C 1
ATOM 811 O O . GLU A 1 101 ? 12.396 -27.820 -38.483 1.00 53.50 101 GLU A O 1
ATOM 816 N N . PRO A 1 102 ? 12.626 -26.458 -40.242 1.00 54.03 102 PRO A N 1
ATOM 817 C CA . PRO A 1 102 ? 12.102 -27.438 -41.176 1.00 54.03 102 PRO A CA 1
ATOM 818 C C . PRO A 1 102 ? 13.205 -28.479 -41.396 1.00 54.03 102 PRO A C 1
ATOM 820 O O . PRO A 1 102 ? 14.316 -28.140 -41.802 1.00 54.03 102 PRO A O 1
ATOM 823 N N . ASN A 1 103 ? 12.900 -29.739 -41.085 1.00 55.41 103 ASN A N 1
ATOM 824 C CA . ASN A 1 103 ? 13.742 -30.904 -41.341 1.00 55.41 103 ASN A CA 1
ATOM 825 C C . ASN A 1 103 ? 14.344 -30.853 -42.759 1.00 55.41 103 ASN A C 1
ATOM 827 O O . ASN A 1 103 ? 13.712 -31.252 -43.732 1.00 55.41 103 ASN A O 1
ATOM 831 N N . LEU A 1 104 ? 15.609 -30.443 -42.883 1.00 61.88 104 LEU A N 1
ATOM 832 C CA . LEU A 1 104 ? 16.384 -30.554 -44.128 1.00 61.88 104 LEU A CA 1
ATOM 833 C C . LEU A 1 104 ? 16.839 -32.003 -44.407 1.00 61.88 104 LEU A C 1
ATOM 835 O O . LEU A 1 104 ? 17.668 -32.236 -45.284 1.00 61.88 104 LEU A O 1
ATOM 839 N N . ARG A 1 105 ? 16.319 -32.989 -43.662 1.00 58.69 105 ARG A N 1
ATOM 840 C CA . ARG A 1 105 ? 16.606 -34.418 -43.859 1.00 58.69 105 ARG A CA 1
ATOM 841 C C . ARG A 1 105 ? 15.675 -35.113 -44.855 1.00 58.69 105 ARG A C 1
ATOM 843 O O . ARG A 1 105 ? 16.001 -36.219 -45.259 1.00 58.69 105 ARG A O 1
ATOM 850 N N . ASP A 1 106 ? 14.612 -34.453 -45.316 1.00 59.97 106 ASP A N 1
ATOM 851 C CA . ASP A 1 106 ? 13.657 -35.027 -46.282 1.00 59.97 106 ASP A CA 1
ATOM 852 C C . ASP A 1 106 ? 13.942 -34.611 -47.747 1.00 59.97 106 ASP A C 1
ATOM 854 O O . ASP A 1 106 ? 13.080 -34.730 -48.614 1.00 59.97 106 ASP A O 1
ATOM 858 N N . GLN A 1 107 ? 15.137 -34.077 -48.040 1.00 58.47 107 GLN A N 1
ATOM 859 C CA . GLN A 1 107 ? 15.513 -33.525 -49.357 1.00 58.47 107 GLN A CA 1
ATOM 860 C C . GLN A 1 107 ? 16.750 -34.195 -49.991 1.00 58.47 107 GLN A C 1
ATOM 862 O O . GLN A 1 107 ? 17.411 -33.579 -50.830 1.00 58.47 107 GLN A O 1
ATOM 867 N N . LYS A 1 108 ? 17.104 -35.435 -49.622 1.00 43.41 108 LYS A N 1
ATOM 868 C CA . LYS A 1 108 ? 18.196 -36.149 -50.303 1.00 43.41 108 LYS A CA 1
ATOM 869 C C . LYS A 1 108 ? 17.948 -37.636 -50.485 1.00 43.41 108 LYS A C 1
ATOM 871 O O . LYS A 1 108 ? 17.506 -38.272 -49.508 1.00 43.41 108 LYS A O 1
#